Protein AF-A0A0P9CJJ7-F1 (afdb_monomer)

Organism: NCBI:txid186479

pLDDT: mean 93.01, std 7.64, range [49.38, 98.0]

Mean predicted aligned error: 3.28 Å

Sequence (92 aa):
MELDPGTARMVSSWLLRLHARSAFFTALAMYARFEVSREIPTAATDGRTIFINPQFFDTLTTAEQDAVLVHEVLHAALLHVPRRGGRDGRLW

InterPro domains:
  IPR025154 Putative metallopeptidase domain [PF13203] (16-92)

Nearest PDB structures (foldseek):
  4qhg-assembly1_A-2  TM=5.544E-01  e=8.848E-02  Methanocaldococcus jannaschii DSM 2661
  4qhj-assembly1_B  TM=5.948E-01  e=2.036E-01  Methanocaldococcus jannaschii DSM 2661

Solvent-accessible surface area (backbone atoms only — not comparable to full-atom values): 5345 Å² total; per-residue (Å²): 131,86,60,56,75,67,58,46,52,51,52,51,54,49,47,57,56,38,39,80,74,33,59,68,61,31,59,59,48,72,71,49,42,73,45,82,35,84,90,49,85,42,72,46,54,80,48,52,41,39,35,37,11,61,85,43,54,74,73,45,54,73,69,53,46,54,49,53,54,51,49,38,43,46,36,28,76,69,39,44,61,72,70,47,60,94,54,60,70,93,82,93

Secondary structure (DSSP, 8-state):
-PPPHHHHHHHHHHHHHHHHH-HHHHHHHTT-EEEE-SSSSSEEESSSEEEE-HHHHTTS-HHHHHHHHHHHHHHHHTTHHHHHTTS-TTT-

Foldseek 3Di:
DDDDPVVVVVLVVLLVVVCVVDVVLSVLLVQAAEDEDPVDPAWADLLHYIYGDCVHLVVDDPVVNSVVSSVRSCCNVVVVNVVCPPPDPVVD

Structure (mmCIF, N/CA/C/O backbone):
data_AF-A0A0P9CJJ7-F1
#
_entry.id   AF-A0A0P9CJJ7-F1
#
loop_
_atom_site.group_PDB
_atom_site.id
_atom_site.type_symbol
_atom_site.label_atom_id
_atom_site.label_alt_id
_atom_site.label_comp_id
_atom_site.label_asym_id
_atom_site.label_entity_id
_atom_site.label_seq_id
_atom_site.pdbx_PDB_ins_code
_atom_site.Cartn_x
_atom_site.Cartn_y
_atom_site.Cartn_z
_atom_site.occupancy
_atom_site.B_iso_or_equiv
_atom_site.auth_seq_id
_atom_site.auth_comp_id
_atom_site.auth_asym_id
_atom_site.auth_atom_id
_atom_site.pdbx_PDB_model_num
ATOM 1 N N . MET A 1 1 ? -15.940 3.026 -10.913 1.00 49.38 1 MET A N 1
ATOM 2 C CA . MET A 1 1 ? -15.495 4.355 -10.471 1.00 49.38 1 MET A CA 1
ATOM 3 C C . MET A 1 1 ? -14.173 4.586 -11.158 1.00 49.38 1 MET A C 1
ATOM 5 O O . MET A 1 1 ? -13.298 3.739 -11.016 1.00 49.38 1 MET A O 1
ATOM 9 N N . GLU A 1 2 ? -14.099 5.588 -12.027 1.00 59.81 2 GLU A N 1
ATOM 10 C CA . GLU A 1 2 ? -12.844 5.915 -12.702 1.00 59.81 2 GLU A CA 1
ATOM 11 C C . GLU A 1 2 ? -11.855 6.432 -11.657 1.00 59.81 2 GLU A C 1
ATOM 13 O O . GLU A 1 2 ? -12.214 7.258 -10.817 1.00 59.81 2 GLU A O 1
ATOM 18 N N . LEU A 1 3 ? -10.641 5.883 -11.667 1.00 71.62 3 LEU A N 1
ATOM 19 C CA . LEU A 1 3 ? -9.539 6.396 -10.860 1.00 71.62 3 LEU A CA 1
ATOM 20 C C . LEU A 1 3 ? -9.219 7.809 -11.340 1.00 71.62 3 LEU A C 1
ATOM 22 O O . LEU A 1 3 ? -9.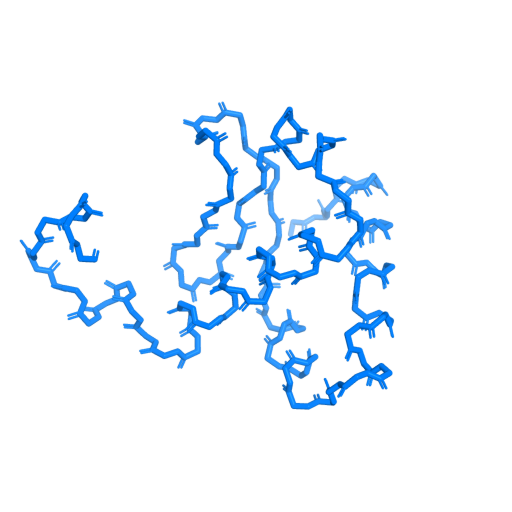249 8.061 -12.548 1.00 71.62 3 LEU A O 1
ATOM 26 N N . ASP A 1 4 ? -8.856 8.717 -10.433 1.00 83.50 4 ASP A N 1
ATOM 27 C CA . ASP A 1 4 ? -8.318 9.992 -10.890 1.00 83.50 4 ASP A CA 1
ATOM 28 C C . ASP A 1 4 ? -7.056 9.744 -11.750 1.00 83.50 4 ASP A C 1
ATOM 30 O O . ASP A 1 4 ? -6.337 8.754 -11.546 1.00 83.50 4 ASP A O 1
ATOM 34 N N . PRO A 1 5 ? -6.752 10.615 -12.727 1.00 84.62 5 PRO A N 1
ATOM 35 C CA . PRO A 1 5 ? -5.658 10.372 -13.666 1.00 84.62 5 PRO A CA 1
ATOM 36 C C . PRO A 1 5 ? -4.278 10.221 -13.008 1.00 84.62 5 PRO A C 1
ATOM 38 O O . PRO A 1 5 ? -3.395 9.573 -13.575 1.00 84.62 5 PRO A O 1
ATOM 41 N N . GLY A 1 6 ? -4.064 10.831 -11.837 1.00 86.06 6 GLY A N 1
ATOM 42 C CA . GLY A 1 6 ? -2.830 10.690 -11.068 1.00 86.06 6 GLY A CA 1
ATOM 43 C C . GLY A 1 6 ? -2.695 9.278 -10.512 1.00 86.06 6 GLY A C 1
ATOM 44 O O . GLY A 1 6 ? -1.718 8.586 -10.813 1.00 86.06 6 GLY A O 1
ATOM 45 N N . THR A 1 7 ? -3.724 8.824 -9.800 1.00 85.25 7 THR A N 1
ATOM 46 C CA . THR A 1 7 ? -3.798 7.470 -9.240 1.00 85.25 7 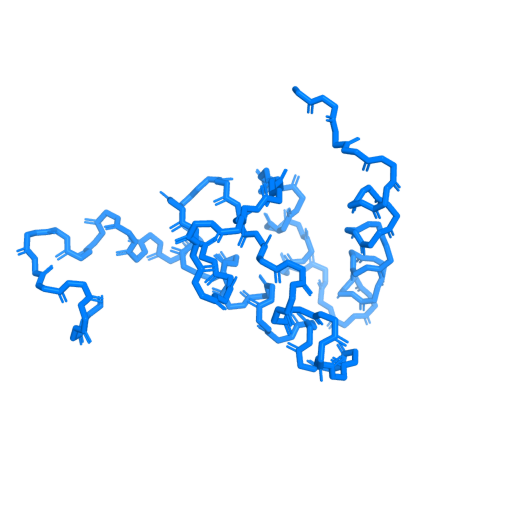THR A CA 1
ATOM 47 C C . THR A 1 7 ? -3.720 6.404 -10.325 1.00 85.25 7 THR A C 1
ATOM 49 O O . THR A 1 7 ? -2.964 5.446 -10.183 1.00 85.25 7 THR A O 1
ATOM 52 N N . ALA A 1 8 ? -4.413 6.582 -11.453 1.00 89.69 8 ALA A N 1
ATOM 53 C CA . ALA A 1 8 ? -4.367 5.637 -12.570 1.00 89.69 8 ALA A CA 1
ATOM 54 C C . ALA A 1 8 ? -2.938 5.422 -13.106 1.00 89.69 8 ALA A C 1
ATOM 56 O O . ALA A 1 8 ? -2.519 4.284 -13.340 1.00 89.69 8 ALA A O 1
ATOM 57 N N . ARG A 1 9 ? -2.160 6.503 -13.266 1.00 92.12 9 ARG A N 1
ATOM 58 C CA . ARG A 1 9 ? -0.756 6.426 -13.710 1.00 92.12 9 ARG A CA 1
ATOM 59 C C . ARG A 1 9 ? 0.137 5.752 -12.677 1.00 92.12 9 ARG A C 1
ATOM 61 O O . ARG A 1 9 ? 0.956 4.912 -13.045 1.00 92.12 9 ARG A O 1
ATOM 68 N N . MET A 1 10 ? -0.026 6.101 -11.404 1.00 91.31 10 MET A N 1
ATOM 69 C CA . MET A 1 10 ? 0.722 5.495 -10.304 1.00 91.31 10 MET A CA 1
ATOM 70 C C . MET A 1 10 ? 0.462 3.985 -10.222 1.00 91.31 10 MET A C 1
ATOM 72 O O . MET A 1 10 ? 1.416 3.209 -10.233 1.00 91.31 10 MET A O 1
ATOM 76 N N . VAL A 1 11 ? -0.809 3.564 -10.223 1.00 93.44 11 VAL A N 1
ATOM 77 C CA . VAL A 1 11 ? -1.204 2.145 -10.195 1.00 93.44 11 VAL A CA 1
ATOM 78 C C . VAL A 1 11 ? -0.652 1.409 -11.412 1.00 93.44 11 VAL A C 1
ATOM 80 O O . VAL A 1 11 ? -0.067 0.342 -11.262 1.00 93.44 11 VAL A O 1
ATOM 83 N N . SER A 1 12 ? -0.753 1.992 -12.609 1.00 94.94 12 SER A N 1
ATOM 84 C CA . SER A 1 12 ? -0.205 1.383 -13.830 1.00 94.94 12 SER A CA 1
ATOM 85 C C . SER A 1 12 ? 1.314 1.195 -13.746 1.00 94.94 12 SER A C 1
ATOM 87 O O . SER A 1 12 ? 1.835 0.129 -14.064 1.00 94.94 12 SER A O 1
ATOM 89 N N . SER A 1 13 ? 2.030 2.218 -13.274 1.00 94.88 13 SER A N 1
ATOM 90 C CA . SER A 1 13 ? 3.483 2.188 -13.080 1.00 94.88 13 SER A CA 1
ATOM 91 C C . SER A 1 13 ? 3.901 1.119 -12.065 1.00 94.88 13 SER A C 1
ATOM 93 O O . SER A 1 13 ? 4.833 0.351 -12.312 1.00 94.88 13 SER A O 1
ATOM 95 N N . TRP A 1 14 ? 3.178 1.024 -10.947 1.00 96.38 14 TRP A N 1
ATOM 96 C CA . TRP A 1 14 ? 3.389 -0.006 -9.935 1.00 96.38 14 TRP A CA 1
ATOM 97 C C . TRP A 1 14 ? 3.105 -1.415 -10.468 1.00 96.38 14 TRP A C 1
ATOM 99 O O . TRP A 1 14 ? 3.949 -2.293 -10.310 1.00 96.38 14 TRP A O 1
ATOM 109 N N . LEU A 1 15 ? 1.987 -1.633 -11.171 1.00 96.88 15 LEU A N 1
ATOM 110 C CA . LEU A 1 15 ? 1.648 -2.933 -11.763 1.00 96.88 15 LEU A CA 1
ATOM 111 C C . LEU A 1 15 ? 2.717 -3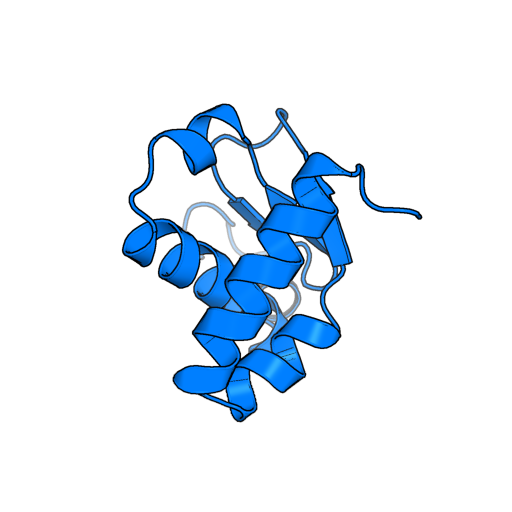.411 -12.753 1.00 96.88 15 LEU A C 1
ATOM 113 O O . LEU A 1 15 ? 3.080 -4.584 -12.729 1.00 96.88 15 LEU A O 1
ATOM 117 N N . LEU A 1 16 ? 3.266 -2.519 -13.586 1.00 97.25 16 LEU A N 1
ATOM 118 C CA . LEU A 1 16 ? 4.351 -2.863 -14.514 1.00 97.25 16 LEU A CA 1
ATOM 119 C C . LEU A 1 16 ? 5.623 -3.304 -13.775 1.00 97.25 16 LEU A C 1
ATOM 121 O O . LEU A 1 16 ? 6.233 -4.311 -14.143 1.00 97.25 16 LEU A O 1
ATOM 125 N N . ARG A 1 17 ? 6.012 -2.587 -12.710 1.00 97.12 17 ARG A N 1
ATOM 126 C CA . ARG A 1 17 ? 7.166 -2.969 -11.878 1.00 97.12 17 ARG A CA 1
ATOM 127 C C . ARG A 1 17 ? 6.928 -4.279 -11.139 1.00 97.12 17 ARG A C 1
ATOM 129 O O . ARG A 1 17 ? 7.813 -5.134 -11.117 1.00 97.12 17 ARG A O 1
ATOM 136 N N . LEU A 1 18 ? 5.743 -4.454 -10.556 1.00 97.12 18 LEU A N 1
ATOM 137 C CA . LEU A 1 18 ? 5.380 -5.670 -9.841 1.00 97.12 18 LEU A CA 1
ATOM 138 C C . LEU A 1 18 ? 5.365 -6.871 -10.787 1.00 97.12 18 LEU A C 1
ATOM 140 O O . LEU A 1 18 ? 5.892 -7.918 -10.422 1.00 97.12 18 LEU A O 1
ATOM 144 N N . HIS A 1 19 ? 4.868 -6.710 -12.017 1.00 97.31 19 HIS A N 1
ATOM 145 C CA . HIS A 1 19 ? 4.827 -7.772 -13.023 1.00 97.31 19 HIS A CA 1
ATOM 146 C C . HIS A 1 19 ? 6.212 -8.311 -13.357 1.00 97.31 19 HIS A C 1
ATOM 148 O O . HIS A 1 19 ? 6.410 -9.525 -13.377 1.00 97.31 19 HIS A O 1
ATOM 154 N N . ALA A 1 20 ? 7.189 -7.417 -13.523 1.00 96.56 20 ALA A N 1
ATOM 155 C CA . ALA A 1 20 ? 8.576 -7.795 -13.774 1.00 96.56 20 ALA A CA 1
ATOM 156 C C . ALA A 1 20 ? 9.209 -8.598 -12.619 1.00 96.56 20 ALA A C 1
ATOM 158 O O . ALA A 1 20 ? 10.208 -9.284 -12.827 1.00 96.56 20 ALA A O 1
ATOM 159 N N . ARG A 1 21 ? 8.648 -8.522 -11.403 1.00 95.31 21 ARG A N 1
ATOM 160 C CA . ARG A 1 21 ? 9.156 -9.209 -10.203 1.00 95.31 21 ARG A CA 1
ATOM 161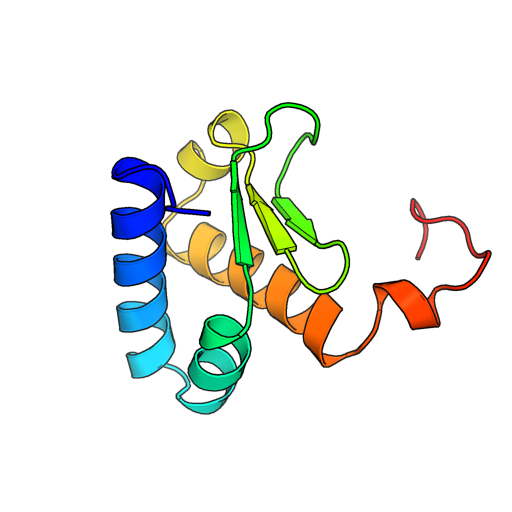 C C . ARG A 1 21 ? 8.336 -10.441 -9.821 1.00 95.31 21 ARG A C 1
ATOM 163 O O . ARG A 1 21 ? 8.890 -11.412 -9.316 1.00 95.31 21 ARG A O 1
ATOM 170 N N . SER A 1 22 ? 7.019 -10.393 -10.004 1.00 96.62 22 SER A N 1
ATOM 171 C CA . SER A 1 22 ? 6.089 -11.464 -9.664 1.00 96.62 22 SER A CA 1
ATOM 172 C C . SER A 1 22 ? 4.774 -11.331 -10.431 1.00 96.62 22 SER A C 1
ATOM 174 O O . SER A 1 22 ? 3.905 -10.514 -10.110 1.00 96.62 22 SER A O 1
ATOM 176 N N . ALA A 1 23 ? 4.578 -12.222 -11.402 1.00 95.69 23 ALA A N 1
ATOM 177 C CA . ALA A 1 23 ? 3.303 -12.350 -12.099 1.00 95.69 23 ALA A CA 1
ATOM 178 C C . ALA A 1 23 ? 2.158 -12.748 -11.146 1.00 95.69 23 ALA A C 1
ATOM 180 O O . ALA A 1 23 ? 1.034 -12.284 -11.318 1.00 95.69 23 ALA A O 1
ATOM 181 N N . PHE A 1 24 ? 2.446 -13.546 -10.110 1.00 95.75 24 PHE A N 1
ATOM 182 C CA . PHE A 1 24 ? 1.450 -13.988 -9.130 1.00 95.75 24 PHE A CA 1
ATOM 183 C C . PHE A 1 24 ? 0.847 -12.817 -8.343 1.00 95.75 24 PHE A C 1
ATOM 185 O O . PHE A 1 24 ? -0.371 -12.645 -8.329 1.00 95.75 24 PHE A O 1
ATOM 192 N N . PHE A 1 25 ? 1.683 -11.970 -7.733 1.00 96.19 25 PHE A N 1
ATOM 193 C CA . PHE A 1 25 ? 1.178 -10.822 -6.972 1.00 96.19 25 PHE A CA 1
ATOM 194 C C . PHE A 1 25 ? 0.552 -9.760 -7.869 1.00 96.19 25 PHE A C 1
ATOM 196 O O . PHE A 1 25 ? -0.420 -9.128 -7.468 1.00 96.19 25 PHE A O 1
ATOM 203 N N . THR A 1 26 ? 1.042 -9.617 -9.101 1.00 97.44 26 THR A N 1
ATOM 204 C CA . THR A 1 26 ? 0.405 -8.744 -10.095 1.00 97.44 26 THR A CA 1
ATOM 205 C C . THR A 1 26 ? -1.012 -9.197 -10.409 1.00 97.44 26 THR A C 1
ATOM 207 O O . THR A 1 26 ? -1.924 -8.378 -10.411 1.00 97.44 26 THR A O 1
ATOM 210 N N . ALA A 1 27 ? -1.219 -10.499 -10.631 1.00 96.75 27 ALA A N 1
ATOM 211 C CA . ALA A 1 27 ? -2.547 -11.032 -10.902 1.00 96.75 27 ALA A CA 1
ATOM 212 C C . ALA A 1 27 ? -3.515 -10.723 -9.753 1.00 96.75 27 ALA A C 1
ATOM 214 O O . ALA A 1 27 ? -4.619 -10.263 -10.013 1.00 96.75 27 ALA A O 1
ATOM 215 N N . LEU A 1 28 ? -3.089 -10.896 -8.495 1.00 96.31 28 LEU A N 1
ATOM 216 C CA . LEU A 1 28 ? -3.891 -10.529 -7.322 1.00 96.31 28 LEU A CA 1
ATOM 217 C C . LEU A 1 28 ? -4.186 -9.023 -7.274 1.00 96.31 28 LEU A C 1
ATOM 219 O O . LEU A 1 28 ? -5.332 -8.619 -7.080 1.00 96.31 28 LEU A O 1
ATOM 223 N N . ALA A 1 29 ? -3.166 -8.196 -7.499 1.00 96.69 29 ALA A N 1
ATOM 224 C CA . ALA A 1 29 ? -3.272 -6.744 -7.492 1.00 96.69 29 ALA A CA 1
ATOM 225 C C . ALA A 1 29 ? -4.259 -6.196 -8.534 1.00 96.69 29 ALA A C 1
ATOM 227 O O . ALA A 1 29 ? -4.947 -5.216 -8.266 1.00 96.69 29 ALA A O 1
ATOM 228 N N . MET A 1 30 ? -4.373 -6.836 -9.701 1.00 95.19 30 MET A N 1
ATOM 229 C CA . MET A 1 30 ? -5.311 -6.423 -10.754 1.00 95.19 30 MET A CA 1
ATOM 230 C C . MET A 1 30 ? -6.790 -6.568 -10.360 1.00 95.19 30 MET A C 1
ATOM 232 O O . MET A 1 30 ? -7.643 -5.951 -10.995 1.00 95.19 30 MET A O 1
ATOM 236 N N . TYR A 1 31 ? -7.111 -7.348 -9.322 1.00 93.56 31 TYR A N 1
ATOM 237 C CA . TYR A 1 31 ? -8.473 -7.444 -8.781 1.00 93.56 31 TYR A CA 1
ATOM 238 C C . TYR A 1 31 ? -8.765 -6.415 -7.683 1.00 93.56 31 TYR A C 1
ATOM 240 O O . TYR A 1 31 ? -9.930 -6.244 -7.308 1.00 93.56 31 TYR A O 1
ATOM 248 N N . ALA A 1 32 ? -7.741 -5.732 -7.164 1.00 94.31 32 ALA A N 1
ATOM 249 C CA . ALA A 1 32 ? -7.921 -4.691 -6.166 1.00 94.31 32 ALA A CA 1
ATOM 250 C C . ALA A 1 32 ? -8.506 -3.423 -6.802 1.00 94.31 32 ALA A C 1
ATOM 252 O O . ALA A 1 32 ? -8.170 -3.035 -7.923 1.00 94.31 32 ALA A O 1
ATOM 253 N N . ARG A 1 33 ? -9.386 -2.750 -6.061 1.00 94.50 33 ARG A N 1
ATOM 254 C C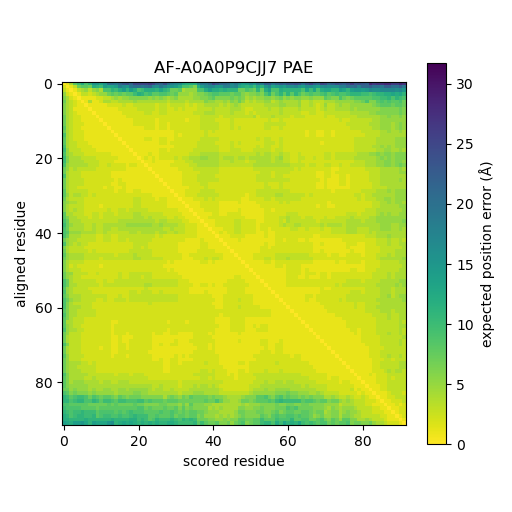A . ARG A 1 33 ? -9.789 -1.372 -6.361 1.00 94.50 33 ARG A CA 1
ATOM 255 C C . ARG A 1 33 ? -8.810 -0.418 -5.693 1.00 94.50 33 ARG A C 1
ATOM 257 O O . ARG A 1 33 ? -8.247 -0.766 -4.665 1.00 94.50 33 ARG A O 1
ATOM 264 N N . PHE A 1 34 ? -8.633 0.772 -6.249 1.00 94.88 34 PHE A N 1
ATOM 265 C CA . PHE A 1 34 ? -7.745 1.786 -5.685 1.00 94.88 34 PHE A CA 1
ATOM 266 C C . PHE A 1 34 ? -8.518 3.071 -5.441 1.00 94.88 34 PHE A C 1
ATOM 268 O O . PHE A 1 34 ? -9.275 3.504 -6.306 1.00 94.88 34 PHE A O 1
ATOM 275 N N . GLU A 1 35 ? -8.332 3.677 -4.276 1.00 94.44 35 GLU A N 1
ATOM 276 C CA . GLU A 1 35 ? -8.958 4.947 -3.922 1.00 94.44 35 GLU A CA 1
ATOM 277 C C . GLU A 1 35 ? -7.984 5.815 -3.123 1.00 94.44 35 GLU A C 1
ATOM 279 O O . GLU A 1 35 ? -7.209 5.331 -2.299 1.00 94.44 35 GLU A O 1
ATOM 284 N N . VAL A 1 36 ? -8.022 7.122 -3.365 1.00 94.06 36 VAL A N 1
ATOM 285 C CA . VAL A 1 36 ? -7.253 8.092 -2.582 1.00 94.06 36 VAL A CA 1
ATOM 286 C C . VAL A 1 36 ? -8.059 8.453 -1.343 1.00 94.06 36 VAL A C 1
ATOM 288 O O . VAL A 1 36 ? -9.212 8.860 -1.459 1.00 94.06 36 VAL A O 1
ATOM 291 N N . SER A 1 37 ? -7.451 8.362 -0.162 1.00 93.88 37 SER A N 1
ATOM 292 C CA . SER A 1 37 ? -8.090 8.775 1.088 1.00 93.88 37 SER A CA 1
ATOM 293 C C . SER A 1 37 ? -7.109 9.494 2.002 1.00 93.88 37 SER A C 1
ATOM 295 O O . SER A 1 37 ? -6.040 8.980 2.315 1.00 93.88 37 SER A O 1
ATOM 297 N N . ARG A 1 38 ? -7.493 10.689 2.463 1.00 94.31 38 ARG A N 1
ATOM 298 C CA . ARG A 1 38 ? -6.759 11.454 3.489 1.00 94.31 38 ARG A CA 1
ATOM 299 C C . ARG A 1 38 ? -7.265 11.178 4.907 1.00 94.31 38 ARG A C 1
ATOM 301 O O . ARG A 1 38 ? -6.783 11.793 5.850 1.00 94.31 38 ARG A O 1
ATOM 308 N N . GLU A 1 39 ? -8.248 10.292 5.054 1.00 95.50 39 GLU A N 1
ATOM 309 C CA . GLU A 1 39 ? -8.841 9.944 6.352 1.00 95.50 39 GLU A CA 1
ATOM 310 C C . GLU A 1 39 ? -7.998 8.914 7.116 1.00 95.50 39 GLU A C 1
ATOM 312 O O . GLU A 1 39 ? -8.091 8.813 8.338 1.00 95.50 39 GLU A O 1
ATOM 317 N N . ILE A 1 40 ? -7.146 8.174 6.403 1.00 94.75 40 ILE A N 1
ATOM 318 C CA . ILE A 1 40 ? -6.186 7.228 6.975 1.00 94.75 40 ILE A CA 1
ATOM 319 C C . ILE A 1 40 ? -4.776 7.830 6.979 1.00 94.75 40 ILE A C 1
ATOM 321 O O . ILE A 1 40 ? -4.439 8.598 6.080 1.00 94.75 40 ILE A O 1
ATOM 325 N N . PRO A 1 41 ? -3.915 7.495 7.954 1.00 96.12 41 PRO A N 1
ATOM 326 C CA . PRO A 1 41 ? -2.577 8.080 8.039 1.00 96.12 41 PRO A CA 1
ATOM 327 C C . PRO A 1 41 ? -1.599 7.538 6.984 1.00 96.12 41 PRO A C 1
ATOM 329 O O . PRO A 1 41 ? -0.617 8.209 6.687 1.00 96.12 41 PRO A O 1
ATOM 332 N N . THR A 1 42 ? -1.844 6.341 6.436 1.00 96.62 42 THR A N 1
ATOM 333 C CA . THR A 1 42 ? -0.913 5.614 5.552 1.00 96.62 42 THR A CA 1
ATOM 334 C C . THR A 1 42 ? -1.641 5.007 4.337 1.00 96.62 42 THR A C 1
ATOM 336 O O . THR A 1 42 ? -2.361 5.715 3.637 1.00 96.62 42 THR A O 1
ATOM 339 N N . ALA A 1 43 ? -1.465 3.714 4.062 1.00 96.69 43 ALA A N 1
ATOM 340 C CA . ALA A 1 43 ? -2.316 2.929 3.177 1.00 96.69 43 ALA A CA 1
ATOM 341 C C . ALA A 1 43 ? -3.112 1.913 4.009 1.00 96.69 43 ALA A C 1
ATOM 343 O O . ALA A 1 43 ? -2.726 1.599 5.136 1.00 96.69 43 ALA A O 1
ATOM 344 N N . ALA A 1 44 ? -4.236 1.448 3.476 1.00 96.88 44 ALA A N 1
ATOM 345 C CA . ALA A 1 44 ? -5.070 0.439 4.120 1.00 96.88 44 ALA A CA 1
ATOM 346 C C . ALA A 1 44 ? -5.885 -0.330 3.079 1.00 96.88 44 ALA A C 1
ATOM 348 O O . ALA A 1 44 ? -6.054 0.127 1.949 1.00 96.88 44 ALA A O 1
ATOM 349 N N . THR A 1 45 ? -6.483 -1.447 3.479 1.00 96.69 45 THR A N 1
ATOM 350 C CA . THR A 1 45 ? -7.476 -2.158 2.675 1.00 96.69 45 THR A CA 1
ATOM 351 C C . THR A 1 45 ? -8.672 -2.592 3.510 1.00 96.69 45 THR A C 1
ATOM 353 O O . THR A 1 45 ? -8.535 -2.989 4.668 1.00 96.69 45 THR A O 1
ATOM 356 N N . ASP A 1 46 ? -9.857 -2.573 2.904 1.00 94.81 46 ASP A N 1
ATOM 357 C CA . ASP A 1 46 ? -11.049 -3.245 3.441 1.00 94.81 46 ASP A CA 1
ATOM 358 C C . ASP A 1 46 ? -11.151 -4.717 2.981 1.00 94.81 46 ASP A C 1
ATOM 360 O O . ASP A 1 46 ? -12.129 -5.409 3.263 1.00 94.81 46 ASP A O 1
ATOM 364 N N . GLY A 1 47 ? -10.123 -5.210 2.282 1.00 94.38 47 GLY A N 1
ATOM 365 C CA . GLY A 1 47 ? -10.082 -6.528 1.652 1.00 94.38 47 GLY A CA 1
ATOM 366 C C . GLY A 1 47 ? -10.508 -6.517 0.182 1.00 94.38 47 GLY A C 1
ATOM 367 O O . GLY A 1 47 ? -10.458 -7.561 -0.468 1.00 94.38 47 GLY A O 1
ATOM 368 N N . ARG A 1 48 ? -10.907 -5.360 -0.361 1.00 93.19 48 ARG A N 1
ATOM 369 C CA . ARG A 1 48 ? -11.320 -5.200 -1.760 1.00 93.19 48 ARG A CA 1
ATOM 370 C C . ARG A 1 48 ? -10.817 -3.910 -2.404 1.00 93.19 48 ARG A C 1
ATOM 372 O O . ARG A 1 48 ? -10.421 -3.930 -3.571 1.00 93.19 48 ARG A O 1
ATOM 379 N N . THR A 1 49 ? -10.841 -2.814 -1.663 1.00 95.75 49 THR A N 1
ATOM 380 C CA . THR A 1 49 ? -10.324 -1.508 -2.051 1.00 95.75 49 THR A CA 1
ATOM 381 C C . THR A 1 49 ? -9.079 -1.203 -1.235 1.00 95.75 49 THR A C 1
ATOM 383 O O . THR A 1 49 ? -9.103 -1.258 -0.010 1.00 95.75 49 THR A O 1
ATOM 386 N N . ILE A 1 50 ? -7.995 -0.876 -1.929 1.00 97.12 50 ILE A N 1
ATOM 387 C CA . ILE A 1 50 ? -6.770 -0.326 -1.366 1.00 97.12 50 ILE A CA 1
ATOM 388 C C . ILE A 1 50 ? -6.915 1.194 -1.336 1.00 97.12 50 ILE A C 1
ATOM 390 O O . ILE A 1 50 ? -7.066 1.845 -2.372 1.00 97.12 50 ILE A O 1
ATOM 394 N N . PHE A 1 51 ? -6.858 1.745 -0.134 1.00 96.50 51 PHE A N 1
ATOM 395 C CA . PHE A 1 51 ? -6.896 3.168 0.149 1.00 96.50 51 PHE A CA 1
ATOM 396 C C . PHE A 1 51 ? -5.474 3.695 0.308 1.00 96.50 51 PHE A C 1
ATOM 398 O O . PHE A 1 51 ? -4.665 3.098 1.018 1.00 96.50 51 PHE A O 1
ATOM 405 N N . ILE A 1 52 ? -5.170 4.819 -0.335 1.00 95.56 52 ILE A N 1
ATOM 406 C CA . ILE A 1 52 ? -3.832 5.415 -0.344 1.00 95.56 52 ILE A CA 1
ATOM 407 C C . ILE A 1 52 ? -3.924 6.856 0.152 1.00 95.56 52 ILE A C 1
ATOM 409 O O . ILE A 1 52 ? -4.614 7.676 -0.460 1.00 95.56 52 ILE A O 1
ATOM 413 N N . ASN A 1 53 ? -3.200 7.187 1.224 1.00 95.56 53 ASN A N 1
ATOM 414 C CA . ASN A 1 53 ? -2.972 8.578 1.595 1.00 95.56 53 ASN A CA 1
ATOM 415 C C . ASN A 1 53 ? -1.766 9.140 0.826 1.00 95.56 53 ASN A C 1
ATOM 417 O O . ASN A 1 53 ? -0.637 8.717 1.084 1.00 95.56 53 ASN A O 1
ATOM 421 N N . PRO A 1 54 ? -1.960 10.130 -0.062 1.00 93.50 54 PRO A N 1
ATOM 422 C CA . PRO A 1 54 ? -0.883 10.674 -0.881 1.00 93.50 54 PRO A CA 1
ATOM 423 C C . PRO A 1 54 ? 0.168 11.410 -0.042 1.00 93.50 54 PRO A C 1
ATOM 425 O O . PRO A 1 54 ? 1.345 11.344 -0.361 1.00 93.50 54 PRO A O 1
ATOM 428 N N . GLN A 1 55 ? -0.210 12.032 1.083 1.00 94.94 55 GLN A N 1
ATOM 429 C CA . GLN A 1 55 ? 0.749 12.730 1.953 1.00 94.94 55 GLN A CA 1
ATOM 430 C C . GLN A 1 55 ? 1.775 11.782 2.575 1.00 94.94 55 GLN A C 1
ATOM 432 O O . GLN A 1 55 ? 2.901 12.189 2.833 1.00 94.94 55 GLN A O 1
ATOM 437 N N . PHE A 1 56 ? 1.379 10.535 2.827 1.00 96.69 56 PHE A N 1
ATOM 438 C CA . PHE A 1 56 ? 2.284 9.479 3.263 1.00 96.69 56 PHE A CA 1
ATOM 439 C C . PHE A 1 56 ? 2.973 8.820 2.070 1.00 96.69 56 PHE A C 1
ATOM 441 O O . PHE A 1 56 ? 4.176 8.614 2.086 1.00 96.69 56 PHE A O 1
ATOM 448 N N . PHE A 1 57 ? 2.228 8.492 1.018 1.00 95.31 57 PHE A N 1
ATOM 449 C CA . PHE A 1 57 ? 2.757 7.719 -0.100 1.00 95.31 57 PHE A CA 1
ATOM 450 C C . PHE A 1 57 ? 3.842 8.466 -0.889 1.00 95.31 57 PHE A C 1
ATOM 452 O O . PHE A 1 57 ? 4.813 7.854 -1.337 1.00 95.31 57 PHE A O 1
ATOM 459 N N . ASP A 1 58 ? 3.714 9.789 -1.012 1.00 94.75 58 ASP A N 1
ATOM 460 C CA . ASP A 1 58 ? 4.670 10.643 -1.722 1.00 94.75 58 ASP A CA 1
ATOM 461 C C . ASP A 1 58 ? 5.987 10.842 -0.950 1.00 94.75 58 ASP A C 1
ATOM 463 O O . ASP A 1 58 ? 6.975 11.287 -1.534 1.00 94.75 58 ASP A O 1
ATOM 467 N N . THR A 1 59 ? 6.040 10.507 0.346 1.00 97.12 59 THR A N 1
ATOM 468 C CA . THR A 1 59 ? 7.288 10.561 1.132 1.00 97.12 59 THR A CA 1
ATOM 469 C C . THR A 1 59 ? 8.122 9.286 1.004 1.00 97.12 59 THR A C 1
ATOM 471 O O . THR A 1 59 ? 9.276 9.271 1.431 1.00 97.12 59 THR A O 1
ATOM 474 N N . LEU A 1 60 ? 7.555 8.226 0.421 1.00 97.56 60 LEU A N 1
ATOM 475 C CA . LEU A 1 60 ? 8.188 6.920 0.284 1.00 97.56 60 LEU A CA 1
ATOM 476 C C . LEU A 1 60 ? 9.052 6.830 -0.977 1.00 97.56 60 LEU A C 1
ATOM 478 O O . LEU A 1 60 ? 8.716 7.354 -2.041 1.00 97.56 60 LEU A O 1
ATOM 482 N N . THR A 1 61 ? 10.136 6.064 -0.895 1.00 97.56 61 THR A N 1
ATOM 483 C CA . THR A 1 61 ? 10.864 5.607 -2.083 1.00 97.56 61 THR A CA 1
ATOM 484 C C . THR A 1 61 ? 10.002 4.653 -2.913 1.00 97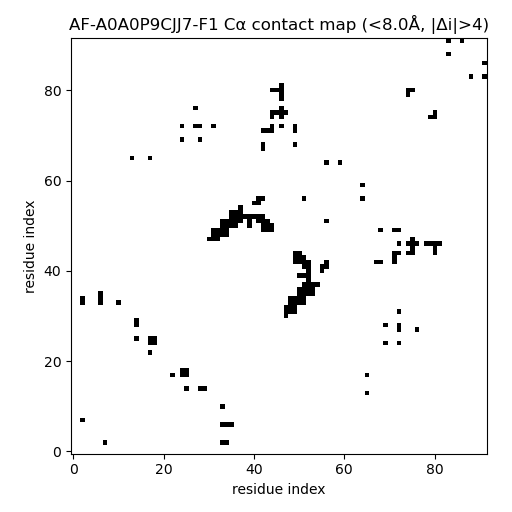.56 61 THR A C 1
ATOM 486 O O . THR A 1 61 ? 9.081 4.012 -2.411 1.00 97.56 61 THR A O 1
ATOM 489 N N . THR A 1 62 ? 10.337 4.463 -4.192 1.00 95.38 62 THR A N 1
ATOM 490 C CA . THR A 1 62 ? 9.611 3.519 -5.060 1.00 95.38 62 THR A CA 1
ATOM 491 C C . THR A 1 62 ? 9.577 2.092 -4.497 1.00 95.38 62 THR A C 1
ATOM 493 O O . THR A 1 62 ? 8.568 1.409 -4.626 1.00 95.38 62 THR A O 1
ATOM 496 N N . ALA A 1 63 ? 10.651 1.636 -3.845 1.00 96.00 63 ALA A N 1
ATOM 497 C CA . ALA A 1 63 ? 10.688 0.302 -3.245 1.00 96.00 63 ALA A CA 1
ATOM 498 C C . ALA A 1 63 ? 9.740 0.180 -2.038 1.00 96.00 63 ALA A C 1
ATOM 500 O O . ALA A 1 63 ? 9.089 -0.849 -1.869 1.00 96.00 63 ALA A O 1
ATOM 501 N N . GLU A 1 64 ? 9.634 1.230 -1.223 1.00 97.62 64 GLU A N 1
ATOM 502 C CA . GLU A 1 64 ? 8.706 1.287 -0.089 1.00 97.62 64 GLU A CA 1
ATOM 503 C C . GLU A 1 64 ? 7.251 1.395 -0.558 1.00 97.62 64 GLU A C 1
ATOM 505 O O . GLU A 1 64 ? 6.388 0.703 -0.024 1.00 97.62 64 GLU A O 1
ATOM 510 N N . GLN A 1 65 ? 6.986 2.181 -1.605 1.00 96.56 65 GLN A N 1
ATOM 511 C CA . GLN A 1 65 ? 5.684 2.229 -2.276 1.00 96.56 65 GLN A CA 1
ATOM 512 C C . GLN A 1 65 ? 5.263 0.841 -2.770 1.00 96.56 65 GLN A C 1
ATOM 514 O O . GLN A 1 65 ? 4.154 0.386 -2.484 1.00 96.56 65 GLN A O 1
ATOM 519 N N . ASP A 1 66 ? 6.163 0.145 -3.474 1.00 96.12 66 ASP A N 1
ATOM 520 C CA . ASP A 1 66 ? 5.909 -1.204 -3.974 1.00 96.12 66 ASP A CA 1
ATOM 521 C C . ASP A 1 66 ? 5.598 -2.169 -2.815 1.00 96.12 66 ASP A C 1
ATOM 523 O O . ASP A 1 66 ? 4.647 -2.949 -2.906 1.00 96.12 66 ASP A O 1
ATOM 527 N N . ALA A 1 67 ? 6.360 -2.090 -1.718 1.00 96.56 67 ALA A N 1
ATOM 528 C CA . ALA A 1 67 ? 6.185 -2.932 -0.538 1.00 96.56 67 ALA A CA 1
ATOM 529 C C . ALA A 1 67 ? 4.845 -2.687 0.174 1.00 96.56 67 ALA A C 1
ATOM 531 O O . ALA A 1 67 ? 4.140 -3.650 0.475 1.00 96.56 67 ALA A O 1
ATOM 532 N N . VAL A 1 68 ? 4.471 -1.424 0.404 1.00 97.94 68 VAL A N 1
ATOM 533 C CA . VAL A 1 68 ? 3.202 -1.060 1.054 1.00 97.94 68 VAL A CA 1
ATOM 534 C C . VAL A 1 68 ? 2.010 -1.526 0.219 1.00 97.94 68 VAL A C 1
ATOM 536 O O . VAL A 1 68 ? 1.099 -2.151 0.750 1.00 97.94 68 VAL A O 1
ATOM 539 N N . LEU A 1 69 ? 2.014 -1.310 -1.099 1.00 97.50 69 LEU A N 1
ATOM 540 C CA . LEU A 1 69 ? 0.886 -1.741 -1.931 1.00 97.50 69 LEU A CA 1
ATOM 541 C C . LEU A 1 69 ? 0.764 -3.269 -2.004 1.00 97.50 69 LEU A C 1
ATOM 543 O O . LEU A 1 69 ? -0.343 -3.801 -1.944 1.00 97.50 69 LEU A O 1
ATOM 547 N N . VAL A 1 70 ? 1.884 -3.998 -2.082 1.00 97.81 70 VAL A N 1
ATOM 548 C CA . VAL A 1 70 ? 1.856 -5.469 -2.008 1.00 97.81 70 VAL A CA 1
ATOM 549 C C . VAL A 1 70 ? 1.370 -5.943 -0.636 1.00 97.81 70 VAL A C 1
ATOM 551 O O . VAL A 1 70 ? 0.636 -6.927 -0.566 1.00 97.81 70 VAL A O 1
ATOM 554 N N . HIS A 1 71 ? 1.726 -5.250 0.446 1.00 97.62 71 HIS A N 1
ATOM 555 C CA . HIS A 1 71 ? 1.236 -5.551 1.791 1.00 97.62 71 HIS A CA 1
ATOM 556 C C . HIS A 1 71 ? -0.294 -5.451 1.876 1.00 97.62 71 HIS A C 1
ATOM 558 O O . HIS A 1 71 ? -0.947 -6.382 2.350 1.00 97.62 71 HIS A O 1
ATOM 564 N N . GLU A 1 72 ? -0.888 -4.397 1.318 1.00 98.00 72 GLU A N 1
ATOM 565 C CA . GLU A 1 72 ? -2.348 -4.262 1.262 1.00 98.00 72 GLU A CA 1
ATOM 566 C C . GLU A 1 72 ? -3.006 -5.331 0.370 1.00 98.00 72 GLU A C 1
ATOM 568 O O . GLU A 1 72 ? -4.053 -5.886 0.718 1.00 98.00 72 GLU A O 1
ATOM 573 N N . VAL A 1 73 ? -2.371 -5.718 -0.745 1.00 97.88 73 VAL A N 1
ATOM 574 C CA . VAL A 1 73 ? -2.828 -6.868 -1.549 1.00 97.88 73 VAL A CA 1
ATOM 575 C C . VAL A 1 73 ? -2.797 -8.163 -0.734 1.00 97.88 73 VAL A C 1
ATOM 577 O O . VAL A 1 73 ? -3.722 -8.970 -0.830 1.00 97.88 73 VAL A O 1
ATOM 580 N N . LEU A 1 74 ? -1.767 -8.375 0.088 1.00 97.31 74 LEU A N 1
ATOM 581 C CA . LEU A 1 74 ? -1.660 -9.553 0.950 1.00 97.31 74 LEU A CA 1
ATOM 582 C C . LEU A 1 74 ? -2.744 -9.576 2.027 1.00 97.31 74 LEU A C 1
ATOM 584 O O . LEU A 1 74 ? -3.289 -10.645 2.294 1.00 97.31 74 LEU A O 1
ATOM 588 N N . HIS A 1 75 ? -3.113 -8.431 2.604 1.00 96.31 75 HIS A N 1
ATOM 589 C CA . HIS A 1 75 ? -4.244 -8.359 3.531 1.00 96.31 75 HIS A CA 1
ATOM 590 C C . HIS A 1 75 ? -5.546 -8.852 2.895 1.00 96.31 75 HIS A C 1
ATOM 592 O O . HIS A 1 75 ? -6.285 -9.613 3.529 1.00 96.31 75 HIS A O 1
ATOM 598 N N . ALA A 1 76 ? -5.803 -8.475 1.640 1.00 95.75 76 ALA A N 1
ATOM 599 C CA . ALA A 1 76 ? -6.950 -8.965 0.884 1.00 95.75 76 ALA A CA 1
ATOM 600 C C . ALA A 1 76 ? -6.817 -10.462 0.552 1.00 95.75 76 ALA A C 1
ATOM 602 O O . ALA A 1 76 ? -7.694 -11.255 0.894 1.00 95.75 76 ALA A O 1
ATOM 603 N N . ALA A 1 77 ? -5.697 -10.872 -0.050 1.00 96.06 77 ALA A N 1
ATOM 604 C CA . ALA A 1 77 ? -5.477 -12.243 -0.514 1.00 96.06 77 ALA A CA 1
ATOM 605 C C . ALA A 1 77 ? -5.479 -13.273 0.626 1.00 96.06 77 ALA A C 1
ATOM 607 O O . ALA A 1 77 ? -6.005 -14.374 0.477 1.00 96.06 77 ALA A O 1
ATOM 608 N N . LEU A 1 78 ? -4.917 -12.912 1.781 1.00 95.62 78 LEU A N 1
ATOM 609 C CA . LEU A 1 78 ? -4.875 -13.760 2.972 1.00 95.62 78 LEU A CA 1
ATOM 610 C C . LEU A 1 78 ? -6.118 -13.605 3.849 1.00 95.62 78 LEU A C 1
ATOM 612 O O . LEU A 1 78 ? -6.163 -14.192 4.933 1.00 95.62 78 LEU A O 1
ATOM 616 N N . LEU A 1 79 ? -7.121 -12.839 3.405 1.00 94.88 79 LEU A N 1
ATOM 617 C CA . LEU A 1 79 ? -8.377 -12.613 4.113 1.00 94.88 79 LEU A CA 1
ATOM 618 C C . LEU A 1 79 ? -8.164 -12.065 5.533 1.00 94.88 79 LEU A C 1
ATOM 620 O O . LEU A 1 79 ? -8.923 -12.395 6.441 1.00 94.88 79 LEU A O 1
ATOM 624 N N . HIS A 1 80 ? -7.131 -11.248 5.757 1.00 93.88 80 HIS A N 1
ATOM 625 C CA . HIS A 1 80 ? -6.814 -10.725 7.089 1.00 93.88 80 HIS A CA 1
ATOM 626 C C . HIS A 1 80 ? -7.969 -9.910 7.673 1.00 93.88 80 HIS A C 1
ATOM 628 O O . HIS A 1 80 ? -8.300 -10.100 8.841 1.00 93.88 80 HIS A O 1
ATOM 634 N N . VAL A 1 81 ? -8.640 -9.093 6.855 1.00 91.94 81 VAL A N 1
ATOM 635 C CA . VAL A 1 81 ? -9.769 -8.258 7.295 1.00 91.94 81 VAL A CA 1
ATOM 636 C C . VAL A 1 81 ? -10.903 -9.103 7.902 1.00 91.94 81 VAL A C 1
ATOM 638 O O . VAL A 1 81 ? -11.208 -8.910 9.081 1.00 91.94 81 VAL A O 1
ATOM 641 N N . PRO A 1 82 ? -11.492 -10.095 7.201 1.00 93.44 82 PRO A N 1
ATOM 642 C CA . PRO A 1 82 ? -12.519 -10.945 7.806 1.00 93.44 82 PRO A CA 1
ATOM 643 C C . PRO A 1 82 ? -11.960 -11.929 8.848 1.00 93.44 82 PRO A C 1
ATOM 645 O O . PRO A 1 82 ? -12.630 -12.199 9.843 1.00 93.44 82 PRO A O 1
ATOM 648 N N . ARG A 1 83 ? -10.731 -12.450 8.684 1.00 94.69 83 ARG A N 1
ATOM 649 C CA . ARG A 1 83 ? -10.120 -13.384 9.654 1.00 94.69 83 ARG A CA 1
ATOM 650 C C . ARG A 1 83 ? -9.810 -12.728 10.992 1.00 94.69 83 ARG A C 1
ATOM 652 O O . ARG A 1 83 ? -9.747 -13.433 12.001 1.00 94.69 83 ARG A O 1
ATOM 659 N N . ARG A 1 84 ? -9.597 -11.410 11.039 1.00 92.12 84 ARG A N 1
ATOM 660 C CA . ARG A 1 84 ? -9.437 -10.681 12.303 1.00 92.12 84 ARG A CA 1
ATOM 661 C C . ARG A 1 84 ? -10.658 -10.882 13.205 1.00 92.12 84 ARG A C 1
ATOM 663 O O . ARG A 1 84 ? -10.487 -11.090 14.407 1.00 92.12 84 ARG A O 1
ATOM 670 N N . GLY A 1 85 ? -11.863 -10.910 12.631 1.00 89.94 85 GLY A N 1
ATOM 671 C CA . GLY A 1 85 ? -13.111 -11.001 13.387 1.00 89.94 85 GLY A CA 1
ATOM 672 C C . GLY A 1 85 ? -13.264 -9.809 14.337 1.00 89.94 85 GLY A C 1
ATOM 673 O O . GLY A 1 85 ? -12.918 -8.684 13.986 1.00 89.94 85 GLY A O 1
ATOM 674 N N . GLY A 1 86 ? -13.736 -10.056 15.560 1.00 91.25 86 GLY A N 1
ATOM 675 C CA . GLY A 1 86 ? -13.907 -9.023 16.592 1.00 91.25 86 GLY A CA 1
ATOM 676 C C . GLY A 1 86 ? -12.635 -8.625 17.353 1.00 91.25 86 GLY A C 1
ATOM 677 O O . GLY A 1 86 ? -12.737 -7.956 18.376 1.00 91.25 86 GLY A O 1
ATOM 678 N N . ARG A 1 87 ? -11.449 -9.070 16.919 1.00 91.88 87 ARG A N 1
ATOM 679 C CA . ARG A 1 87 ? -10.179 -8.727 17.580 1.00 91.88 87 ARG A CA 1
ATOM 680 C C . ARG A 1 87 ? -9.778 -7.278 17.289 1.00 91.88 87 ARG A C 1
ATOM 682 O O . ARG A 1 87 ? -10.114 -6.740 16.234 1.00 91.88 87 ARG A O 1
ATOM 689 N N . ASP A 1 88 ? -9.046 -6.669 18.221 1.00 86.69 88 ASP A N 1
ATOM 690 C CA . ASP A 1 88 ? -8.605 -5.272 18.127 1.00 86.69 88 ASP A CA 1
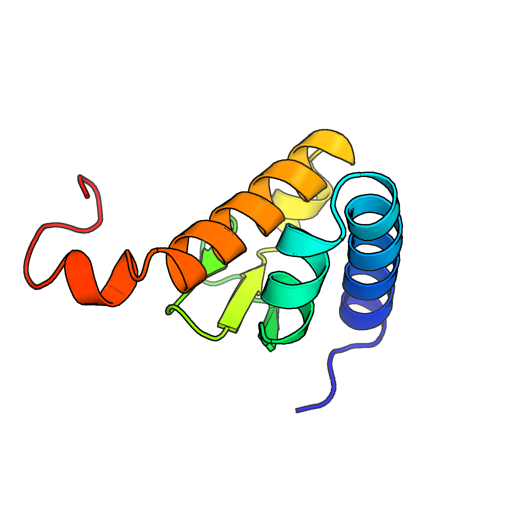ATOM 691 C C . ASP A 1 88 ? -7.699 -5.041 16.905 1.00 86.69 88 ASP A C 1
ATOM 693 O O . ASP A 1 88 ? -6.612 -5.603 16.812 1.00 86.69 88 ASP A O 1
ATOM 697 N N . GLY A 1 89 ? -8.128 -4.171 15.991 1.00 81.94 89 GLY A N 1
ATOM 698 C CA . GLY A 1 89 ? -7.389 -3.839 14.772 1.00 81.94 89 GLY A CA 1
ATOM 699 C C . GLY A 1 89 ? -6.093 -3.058 14.969 1.00 81.94 89 GLY A C 1
ATOM 700 O O . GLY A 1 89 ? -5.335 -2.919 14.018 1.00 81.94 89 GLY A O 1
ATOM 701 N N . ARG A 1 90 ? -5.821 -2.531 16.169 1.00 82.00 90 ARG A N 1
ATOM 702 C CA . ARG A 1 90 ? -4.518 -1.919 16.483 1.00 82.00 90 ARG A CA 1
ATOM 703 C C . ARG A 1 90 ? -3.474 -2.959 16.887 1.00 82.00 9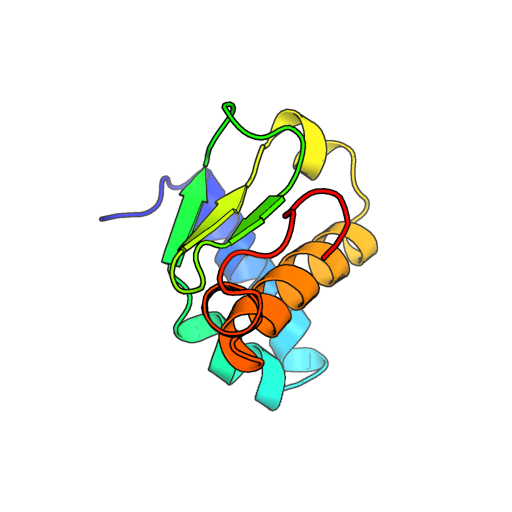0 ARG A C 1
ATOM 705 O O . ARG A 1 90 ? -2.290 -2.641 16.911 1.00 82.00 90 ARG A O 1
ATOM 712 N N . LEU A 1 91 ? -3.918 -4.168 17.228 1.00 78.88 91 LEU A N 1
ATOM 713 C CA . LEU A 1 91 ? -3.069 -5.277 17.663 1.00 78.88 91 LEU A CA 1
ATOM 714 C C . LEU A 1 91 ? -3.003 -6.413 16.629 1.00 78.88 91 LEU A C 1
ATOM 716 O O . LEU A 1 91 ? -2.062 -7.204 16.683 1.00 78.88 91 LEU A O 1
ATOM 720 N N . TRP A 1 92 ? -3.993 -6.512 15.730 1.00 72.88 92 TRP A N 1
ATOM 721 C CA . TRP A 1 92 ? -4.206 -7.650 14.826 1.00 72.88 92 TRP A CA 1
ATOM 722 C 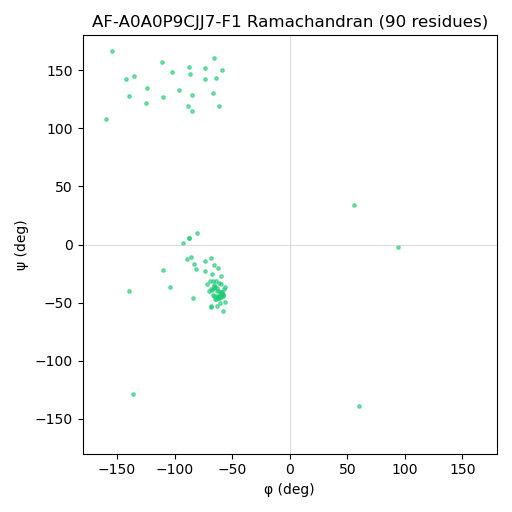C . TRP A 1 92 ? -4.535 -7.245 13.391 1.00 72.88 92 TRP A C 1
ATOM 724 O O . TRP A 1 92 ? -5.426 -6.382 13.199 1.00 72.88 92 TRP A O 1
#

Radius of gyration: 13.02 Å; Cα contacts (8 Å, |Δi|>4): 103; chains: 1; bounding box: 26×27×33 Å